Protein AF-A0A2V9ITM2-F1 (afdb_monomer_lite)

pLDDT: mean 94.91, std 4.82, range [60.91, 98.81]

Radius of gyration: 23.41 Å; chains: 1; bounding box: 50×32×61 Å

Sequence (121 aa):
MRESQSFGLGVRVIVDGAWGFAATDELDRASIDRAAAQAVDVARASALCKKDDVQLAPEEKVVDRWEGPCRIDPFTVPVAACLDLMLKVDAELRKVQGVTLAEASMDFRRIDQLFVSSLGS

Secondary structure (DSSP, 8-state):
--------EEEEEEETTEEEEEEES--SHHHHHHHHHHHHHHHHHHHTT-SS------------------SS-GGGS-HHHHHHHHHHHHHHHTTSTT-------------------TT--

Structure (mmCIF, N/CA/C/O backbone):
data_AF-A0A2V9ITM2-F1
#
_entry.id   AF-A0A2V9ITM2-F1
#
loop_
_atom_site.group_PDB
_atom_site.id
_atom_site.type_symbol
_atom_site.label_atom_id
_atom_site.label_alt_id
_atom_site.label_comp_id
_atom_site.label_asym_id
_atom_site.label_entity_id
_atom_site.label_seq_id
_atom_site.pdbx_PDB_ins_code
_atom_site.Cartn_x
_atom_site.Cartn_y
_atom_site.Cartn_z
_atom_site.occupancy
_atom_site.B_iso_or_equiv
_atom_site.auth_seq_id
_atom_site.auth_comp_id
_atom_site.auth_asym_id
_atom_site.auth_atom_id
_atom_site.pdbx_PDB_model_num
ATOM 1 N N . MET A 1 1 ? -11.836 11.490 19.410 1.00 60.91 1 MET A N 1
ATOM 2 C CA . MET A 1 1 ? -11.678 10.561 18.273 1.00 60.91 1 MET A CA 1
ATOM 3 C C . MET A 1 1 ? -10.642 11.163 17.349 1.00 60.91 1 MET A C 1
ATOM 5 O O . MET A 1 1 ? -10.841 12.290 16.915 1.00 60.91 1 MET A O 1
ATOM 9 N N . ARG A 1 2 ? -9.501 10.497 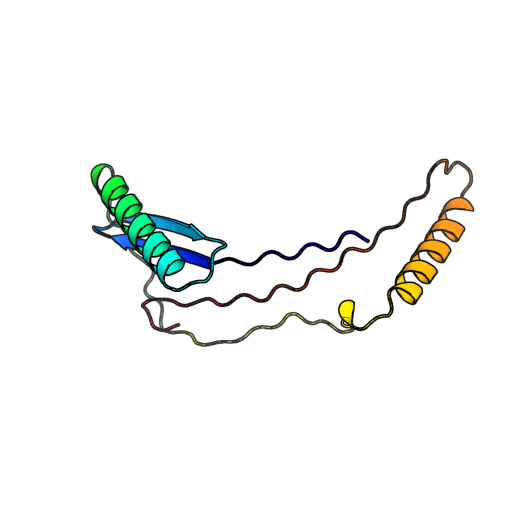17.156 1.00 68.12 2 ARG A N 1
ATOM 10 C CA . ARG A 1 2 ? -8.473 10.974 16.229 1.00 68.12 2 ARG A CA 1
ATOM 11 C C . ARG A 1 2 ? -8.757 10.329 14.884 1.00 68.12 2 ARG A C 1
ATOM 13 O O . ARG A 1 2 ? -8.612 9.122 14.750 1.00 68.12 2 ARG A O 1
ATOM 20 N N . GLU A 1 3 ? -9.210 11.127 13.932 1.00 83.81 3 GLU A N 1
ATOM 21 C CA . GLU A 1 3 ? -9.338 10.687 12.551 1.00 83.81 3 GLU A CA 1
ATOM 22 C C . GLU A 1 3 ? -8.042 11.025 11.815 1.00 83.81 3 GLU A C 1
ATOM 24 O O . GLU A 1 3 ? -7.497 12.121 11.958 1.00 83.81 3 GLU A O 1
ATOM 29 N N . SER A 1 4 ? -7.524 10.063 11.062 1.00 91.62 4 SER A N 1
ATOM 30 C CA . SER A 1 4 ? -6.413 10.276 10.144 1.00 91.62 4 SER A CA 1
ATOM 31 C C . SER A 1 4 ? -6.687 9.507 8.867 1.00 91.62 4 SER A C 1
ATOM 33 O O . SER A 1 4 ? -7.080 8.342 8.924 1.00 91.62 4 SER A O 1
ATOM 35 N N . GLN A 1 5 ? -6.431 10.145 7.735 1.00 91.12 5 GLN A N 1
ATOM 36 C CA . GLN A 1 5 ? -6.452 9.510 6.428 1.00 91.12 5 GLN A CA 1
ATOM 37 C C . GLN A 1 5 ? -5.082 9.712 5.786 1.00 91.12 5 GLN A C 1
ATOM 39 O O . GLN A 1 5 ? -4.465 10.764 5.948 1.00 91.12 5 GLN A O 1
ATOM 44 N N . SER A 1 6 ? -4.601 8.691 5.087 1.00 93.31 6 SER A N 1
ATOM 45 C CA . SER A 1 6 ? -3.360 8.740 4.320 1.00 93.31 6 SER A CA 1
ATOM 46 C C . SER A 1 6 ? -3.576 8.024 3.000 1.00 93.31 6 SER A C 1
ATOM 48 O O . SER A 1 6 ? -4.136 6.928 2.981 1.00 93.31 6 SER A O 1
ATOM 50 N N . PHE A 1 7 ? -3.107 8.629 1.921 1.00 95.50 7 PHE A N 1
ATOM 51 C CA . PHE A 1 7 ? -3.120 8.063 0.583 1.00 95.50 7 PHE A CA 1
ATOM 52 C C . PHE A 1 7 ? -1.757 8.301 -0.056 1.00 95.50 7 PHE A C 1
ATOM 54 O O . PHE A 1 7 ? -1.041 9.229 0.309 1.00 95.50 7 PHE A O 1
ATOM 61 N N . GLY A 1 8 ? -1.387 7.435 -0.987 1.00 97.00 8 GLY A N 1
ATOM 62 C CA . GLY A 1 8 ? -0.121 7.550 -1.681 1.00 97.00 8 GLY A CA 1
ATOM 63 C C . GLY A 1 8 ? 0.067 6.430 -2.682 1.00 97.00 8 GLY A C 1
ATOM 64 O O . GLY A 1 8 ? -0.723 5.487 -2.754 1.00 97.00 8 GLY A O 1
ATOM 65 N N . LEU A 1 9 ? 1.130 6.559 -3.458 1.00 97.88 9 LEU A N 1
ATOM 66 C CA . LEU A 1 9 ? 1.522 5.612 -4.482 1.00 97.88 9 LEU A CA 1
ATOM 67 C C . LEU A 1 9 ? 3.013 5.318 -4.345 1.00 97.88 9 LEU A C 1
ATOM 69 O O . LEU A 1 9 ? 3.822 6.221 -4.141 1.00 97.88 9 LEU A O 1
ATOM 73 N N . GLY A 1 10 ? 3.370 4.042 -4.472 1.00 98.00 10 GLY A N 1
ATOM 74 C CA . GLY A 1 10 ? 4.752 3.586 -4.567 1.00 98.00 10 GLY A CA 1
ATOM 75 C C . GLY A 1 10 ? 5.025 3.005 -5.948 1.00 98.00 10 GLY A C 1
ATOM 76 O O . GLY A 1 10 ? 4.244 2.194 -6.442 1.00 98.00 10 GLY A O 1
ATOM 77 N N . VAL A 1 11 ? 6.145 3.390 -6.556 1.00 98.25 11 VAL A N 1
ATOM 78 C CA . VAL A 1 11 ? 6.632 2.829 -7.820 1.00 98.25 11 VAL A CA 1
ATOM 79 C C . VAL A 1 11 ? 7.899 2.041 -7.540 1.00 98.25 11 VAL A C 1
ATOM 81 O O . VAL A 1 11 ? 8.857 2.574 -6.981 1.00 98.25 11 VAL A O 1
ATOM 84 N N . ARG A 1 12 ? 7.923 0.778 -7.966 1.00 98.06 12 ARG A N 1
ATOM 85 C CA . ARG A 1 12 ? 9.119 -0.066 -7.945 1.00 98.06 12 ARG A CA 1
ATOM 86 C C . ARG A 1 12 ? 9.476 -0.469 -9.371 1.00 98.06 12 ARG A C 1
ATOM 88 O O . ARG A 1 12 ? 8.613 -0.946 -10.100 1.00 98.06 12 ARG A O 1
ATOM 95 N N . VAL A 1 13 ? 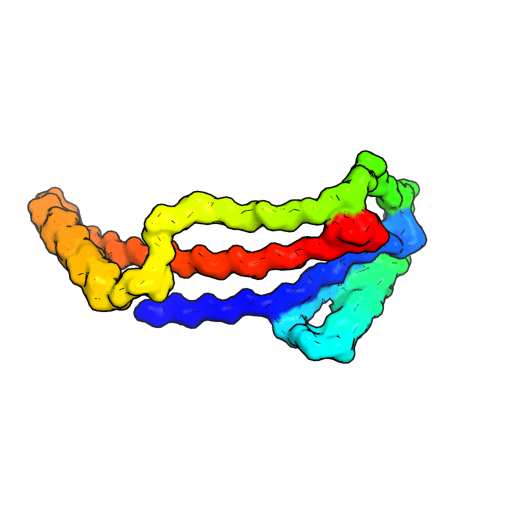10.739 -0.302 -9.751 1.00 98.06 13 VAL A N 1
ATOM 96 C CA . VAL A 1 13 ? 11.235 -0.587 -11.105 1.00 98.06 13 VAL A CA 1
ATOM 97 C C . VAL A 1 13 ? 12.490 -1.446 -11.064 1.00 98.06 13 VAL A C 1
ATOM 99 O O . VAL A 1 13 ? 13.251 -1.390 -10.098 1.00 98.06 13 VAL A O 1
ATOM 102 N N . ILE A 1 14 ? 12.719 -2.204 -12.135 1.00 97.75 14 ILE A N 1
ATOM 103 C CA . ILE A 1 14 ? 14.009 -2.836 -12.421 1.00 97.75 14 ILE A CA 1
ATOM 104 C C . ILE A 1 14 ? 14.589 -2.142 -13.650 1.00 97.75 14 ILE A C 1
ATOM 106 O O . ILE A 1 14 ? 13.939 -2.104 -14.693 1.00 97.75 14 ILE A O 1
ATOM 110 N N . VAL A 1 15 ? 15.797 -1.594 -13.529 1.00 98.12 15 VAL A N 1
ATOM 111 C CA . VAL A 1 15 ? 16.533 -0.956 -14.632 1.00 98.12 15 VAL A CA 1
ATOM 112 C C . VAL A 1 15 ? 17.974 -1.431 -14.575 1.00 98.12 15 VAL A C 1
ATOM 114 O O . VAL A 1 15 ? 18.560 -1.478 -13.496 1.00 98.12 15 VAL A O 1
ATOM 117 N N . ASP A 1 16 ? 18.527 -1.822 -15.725 1.00 97.38 16 ASP A N 1
ATOM 118 C CA . ASP A 1 16 ? 19.892 -2.346 -15.846 1.00 97.38 16 ASP A CA 1
ATOM 119 C C . ASP A 1 16 ? 20.202 -3.432 -14.799 1.00 97.38 16 ASP A C 1
ATOM 121 O O . ASP A 1 16 ? 21.257 -3.419 -14.165 1.00 97.38 16 ASP A O 1
ATOM 125 N N . GLY A 1 17 ? 19.247 -4.337 -14.559 1.00 97.50 17 GLY A N 1
ATOM 126 C CA . GLY A 1 17 ? 19.385 -5.441 -13.606 1.00 97.50 17 GLY A CA 1
ATOM 127 C C . GLY A 1 17 ? 19.343 -5.046 -12.124 1.00 97.50 17 GLY A C 1
ATOM 128 O O . GLY A 1 17 ? 19.626 -5.894 -11.286 1.00 97.50 17 GLY A O 1
ATOM 129 N N . ALA A 1 18 ? 18.998 -3.806 -11.761 1.00 98.31 18 ALA A N 1
ATOM 130 C CA . ALA A 1 18 ? 18.922 -3.358 -10.368 1.00 98.31 18 ALA A CA 1
ATOM 131 C C . ALA A 1 18 ? 17.555 -2.774 -9.995 1.00 98.31 18 ALA A C 1
ATOM 133 O O . ALA A 1 18 ? 16.827 -2.249 -10.835 1.00 98.31 18 ALA A O 1
ATOM 134 N N . TRP A 1 19 ? 17.224 -2.848 -8.705 1.00 97.94 19 TRP A N 1
ATOM 135 C CA . TRP A 1 19 ? 16.000 -2.283 -8.145 1.00 97.94 19 TRP A CA 1
ATOM 136 C C . TRP A 1 19 ? 16.095 -0.777 -7.923 1.00 97.94 19 TRP A C 1
ATOM 138 O O . TRP A 1 19 ? 17.102 -0.273 -7.431 1.00 97.94 19 TRP A O 1
ATOM 148 N N . GLY A 1 20 ? 14.980 -0.093 -8.159 1.00 98.31 20 GLY A N 1
ATOM 149 C CA . GLY A 1 20 ? 14.741 1.259 -7.675 1.00 98.31 20 GLY A CA 1
ATOM 150 C C . GLY A 1 20 ? 13.316 1.434 -7.171 1.00 98.31 20 GLY A C 1
ATOM 151 O O . GLY A 1 20 ? 12.395 0.728 -7.594 1.00 98.31 20 GLY A O 1
ATOM 152 N N . PHE A 1 21 ? 13.147 2.355 -6.227 1.00 98.56 21 PHE A N 1
ATOM 153 C CA . PHE A 1 21 ? 11.868 2.639 -5.592 1.00 98.56 21 PHE A CA 1
ATOM 154 C C . PHE A 1 21 ? 11.737 4.125 -5.271 1.00 98.56 21 PHE A C 1
ATOM 156 O O . PHE A 1 21 ? 12.700 4.758 -4.838 1.00 98.56 21 PHE A O 1
ATOM 163 N N . ALA A 1 22 ? 10.529 4.651 -5.438 1.00 98.56 22 ALA A N 1
ATOM 164 C CA . ALA A 1 22 ? 10.129 5.962 -4.949 1.00 98.56 22 ALA A CA 1
ATOM 165 C C . ALA A 1 22 ? 8.631 5.956 -4.622 1.00 98.56 22 ALA A C 1
ATOM 167 O O . ALA A 1 22 ? 7.879 5.112 -5.114 1.00 98.56 22 ALA A O 1
ATOM 168 N N . ALA A 1 23 ? 8.195 6.903 -3.797 1.00 98.12 23 ALA A N 1
ATOM 169 C CA . ALA A 1 23 ? 6.798 7.048 -3.412 1.00 98.12 23 ALA A CA 1
ATOM 170 C C . ALA A 1 23 ? 6.408 8.523 -3.301 1.00 98.12 23 ALA A C 1
ATOM 172 O O . ALA A 1 23 ? 7.265 9.381 -3.085 1.00 98.12 23 ALA A O 1
ATOM 173 N N . THR A 1 24 ? 5.115 8.800 -3.438 1.00 97.88 24 THR A N 1
ATOM 174 C CA . THR A 1 24 ? 4.533 10.134 -3.271 1.00 97.88 24 THR A CA 1
ATOM 175 C C . THR A 1 24 ? 3.121 10.034 -2.696 1.00 97.88 24 THR A C 1
ATOM 177 O O . THR A 1 24 ? 2.409 9.060 -2.947 1.00 97.88 24 THR A O 1
ATOM 180 N N . ASP A 1 25 ? 2.727 11.031 -1.911 1.00 97.00 25 ASP A N 1
ATOM 181 C CA . ASP A 1 25 ? 1.356 11.288 -1.467 1.00 97.00 25 ASP A CA 1
ATOM 182 C C . ASP A 1 25 ? 0.641 12.338 -2.346 1.00 97.00 25 ASP A C 1
ATOM 184 O O . ASP A 1 25 ? -0.565 12.534 -2.217 1.00 97.00 25 ASP A O 1
ATOM 188 N N . GLU A 1 26 ? 1.337 12.950 -3.311 1.00 96.69 26 GLU A N 1
ATOM 189 C CA . GLU A 1 26 ? 0.761 13.831 -4.332 1.00 96.69 26 GLU A CA 1
ATOM 190 C C . GLU A 1 26 ? 0.311 12.999 -5.548 1.00 96.69 26 GLU A C 1
ATOM 192 O O . GLU A 1 26 ? 1.119 12.523 -6.345 1.00 96.69 26 GLU A O 1
ATOM 197 N N . LEU A 1 27 ? -1.003 12.797 -5.696 1.00 95.12 27 LEU A N 1
ATOM 198 C CA . LEU A 1 27 ? -1.584 11.898 -6.708 1.00 95.12 27 LEU A CA 1
ATOM 199 C C . LEU A 1 27 ? -1.933 12.577 -8.046 1.00 95.12 27 LEU A C 1
ATOM 201 O O . LEU A 1 27 ? -2.752 12.064 -8.812 1.00 95.12 27 LEU A O 1
ATOM 205 N N . ASP A 1 28 ? -1.333 13.727 -8.352 1.00 96.94 28 ASP A N 1
ATOM 206 C CA . ASP A 1 28 ? -1.420 14.307 -9.690 1.00 96.94 28 ASP A CA 1
ATOM 207 C C . ASP A 1 28 ? -0.440 13.625 -10.659 1.00 96.94 28 ASP A C 1
ATOM 209 O O . ASP A 1 28 ? 0.594 13.074 -10.274 1.00 96.94 28 ASP A O 1
ATOM 213 N N . ARG A 1 29 ? -0.762 13.673 -11.956 1.00 97.44 29 ARG A N 1
ATOM 214 C CA . ARG A 1 29 ? 0.031 13.010 -13.001 1.00 97.44 29 ARG A CA 1
ATOM 215 C C . ARG A 1 29 ? 1.504 13.427 -12.978 1.00 97.44 29 ARG A C 1
ATOM 217 O O . ARG A 1 29 ? 2.362 12.571 -13.160 1.00 97.44 29 ARG A O 1
ATOM 224 N N . ALA A 1 30 ? 1.804 14.707 -12.760 1.00 98.12 30 ALA A N 1
ATOM 225 C CA . ALA A 1 30 ? 3.181 15.182 -12.797 1.00 98.12 30 ALA A CA 1
ATOM 226 C C . ALA A 1 30 ? 3.986 14.637 -11.610 1.00 98.12 30 ALA A C 1
ATOM 228 O O . ALA A 1 30 ? 5.153 14.289 -11.773 1.00 98.12 30 ALA A O 1
ATOM 229 N N . SER A 1 31 ? 3.380 14.549 -10.430 1.00 97.62 31 SER A N 1
ATOM 230 C CA . SER A 1 31 ? 3.996 13.977 -9.228 1.00 97.62 31 SER A CA 1
ATOM 231 C C . SER A 1 31 ? 4.234 12.475 -9.355 1.00 97.62 31 SER A C 1
ATOM 233 O O . SER A 1 31 ? 5.318 11.995 -9.020 1.00 97.62 31 SER A O 1
ATOM 235 N N . ILE A 1 32 ? 3.287 11.749 -9.952 1.00 97.62 32 ILE A N 1
ATOM 236 C CA . ILE A 1 32 ? 3.448 10.326 -10.275 1.00 97.62 32 ILE A CA 1
ATOM 237 C C . ILE A 1 32 ? 4.578 10.117 -11.296 1.00 97.62 32 ILE A C 1
ATOM 239 O O . ILE A 1 32 ? 5.444 9.266 -11.081 1.00 97.62 32 ILE A O 1
ATOM 243 N N . ASP A 1 33 ? 4.621 10.917 -12.368 1.00 98.25 33 ASP A N 1
ATOM 244 C CA . ASP A 1 33 ? 5.679 10.843 -13.385 1.00 98.25 33 ASP A CA 1
ATOM 245 C C . ASP A 1 33 ? 7.062 11.143 -12.767 1.00 98.25 33 ASP A C 1
ATOM 247 O O . ASP A 1 33 ? 8.042 10.455 -13.066 1.00 98.25 33 ASP A O 1
ATOM 251 N N . ARG A 1 34 ? 7.147 12.111 -11.838 1.00 98.50 34 ARG A N 1
ATOM 252 C CA . ARG A 1 34 ? 8.378 12.397 -11.076 1.00 98.50 34 ARG A CA 1
ATOM 253 C C . ARG A 1 34 ? 8.791 11.231 -10.182 1.00 98.50 34 ARG A C 1
ATOM 255 O O . ARG A 1 34 ? 9.966 10.872 -10.183 1.00 98.50 34 ARG A O 1
ATOM 262 N N . ALA A 1 35 ? 7.858 10.624 -9.447 1.00 98.50 35 ALA A N 1
ATOM 263 C CA . ALA A 1 35 ? 8.152 9.461 -8.611 1.00 98.50 35 ALA A CA 1
ATOM 264 C C . ALA A 1 35 ? 8.667 8.285 -9.458 1.00 98.50 35 ALA A C 1
ATOM 266 O O . ALA A 1 35 ? 9.663 7.654 -9.109 1.00 98.50 35 ALA A O 1
ATOM 267 N N . ALA A 1 36 ? 8.056 8.028 -10.617 1.00 98.38 36 ALA A N 1
ATOM 268 C CA . ALA A 1 36 ? 8.524 6.997 -11.538 1.00 98.38 36 ALA A CA 1
ATOM 269 C C . ALA A 1 36 ? 9.940 7.286 -12.071 1.00 98.38 36 ALA A C 1
ATOM 271 O O . ALA A 1 36 ? 10.792 6.396 -12.052 1.00 98.38 36 ALA A O 1
ATOM 272 N N . ALA A 1 37 ? 10.218 8.526 -12.490 1.00 98.56 37 ALA A N 1
ATOM 273 C CA . ALA A 1 37 ? 11.552 8.937 -12.934 1.00 98.56 37 ALA A CA 1
ATOM 274 C C . ALA A 1 37 ? 12.601 8.784 -11.818 1.00 98.56 37 ALA A C 1
ATOM 276 O O . ALA A 1 37 ? 13.661 8.202 -12.039 1.00 98.56 37 ALA A O 1
ATOM 277 N N . GLN A 1 38 ? 12.271 9.198 -10.592 1.00 98.81 38 GLN A N 1
ATOM 278 C CA . GLN A 1 38 ? 13.152 9.038 -9.438 1.00 98.81 38 GLN A CA 1
ATOM 279 C C . GLN A 1 38 ? 13.438 7.560 -9.135 1.00 98.81 38 GLN A C 1
ATOM 281 O O . GLN A 1 38 ? 14.579 7.202 -8.845 1.00 98.81 38 GLN A O 1
ATOM 286 N N . ALA A 1 39 ? 12.437 6.680 -9.227 1.00 98.81 39 ALA A N 1
ATOM 287 C CA . ALA A 1 39 ? 12.649 5.245 -9.051 1.00 98.81 39 ALA A CA 1
ATOM 288 C C . ALA A 1 39 ? 13.637 4.689 -10.097 1.00 98.81 39 ALA A C 1
ATOM 290 O O . ALA A 1 39 ? 14.491 3.871 -9.758 1.00 98.81 39 ALA A O 1
ATOM 291 N N . VAL A 1 40 ? 13.571 5.164 -11.347 1.00 98.75 40 VAL A N 1
ATOM 292 C CA . VAL A 1 40 ? 14.524 4.803 -12.413 1.00 98.75 40 VAL A CA 1
ATOM 293 C C . VAL A 1 40 ? 15.938 5.293 -12.099 1.00 98.75 40 VAL A C 1
ATOM 295 O O . VAL A 1 40 ? 16.888 4.525 -12.258 1.00 98.75 40 VAL A O 1
ATOM 298 N N . ASP A 1 41 ? 16.096 6.524 -11.618 1.00 98.69 41 ASP A N 1
ATOM 299 C CA . ASP A 1 41 ? 17.409 7.068 -11.248 1.00 98.69 41 ASP A CA 1
ATOM 300 C C . ASP A 1 41 ? 18.047 6.276 -10.097 1.00 98.69 41 ASP A C 1
ATOM 302 O O . ASP A 1 41 ? 19.230 5.929 -10.154 1.00 98.69 41 ASP A O 1
ATOM 306 N N . VAL A 1 42 ? 17.251 5.902 -9.089 1.00 98.69 42 VAL A N 1
ATOM 307 C CA . VAL A 1 42 ? 17.696 5.035 -7.983 1.00 98.69 42 VAL A CA 1
ATOM 308 C C . VAL A 1 42 ? 18.134 3.660 -8.497 1.00 98.69 42 VAL A C 1
ATOM 310 O O . VAL A 1 42 ? 19.158 3.135 -8.052 1.00 98.69 42 VAL A O 1
ATOM 313 N N . ALA A 1 43 ? 17.397 3.081 -9.448 1.00 98.62 43 ALA A N 1
ATOM 314 C CA . ALA A 1 43 ? 17.760 1.803 -10.055 1.00 98.62 43 ALA A CA 1
ATOM 315 C C . ALA A 1 43 ? 19.090 1.894 -10.815 1.00 98.62 43 ALA A C 1
ATOM 317 O O . ALA A 1 43 ? 19.976 1.070 -10.597 1.00 98.62 43 ALA A O 1
ATOM 318 N N . ARG A 1 44 ? 19.282 2.936 -11.634 1.00 98.50 44 ARG A N 1
ATOM 319 C CA . ARG A 1 44 ? 20.540 3.175 -12.364 1.00 98.50 44 ARG A CA 1
ATOM 320 C C . ARG A 1 44 ? 21.728 3.365 -11.426 1.00 98.50 44 ARG A C 1
ATOM 322 O O . ARG A 1 44 ? 22.790 2.802 -11.672 1.00 98.50 44 ARG A O 1
ATOM 329 N N . ALA A 1 45 ? 21.554 4.112 -10.336 1.00 98.19 45 ALA A N 1
ATOM 330 C CA . ALA A 1 45 ? 22.599 4.272 -9.326 1.00 98.19 45 ALA A CA 1
ATOM 331 C C . ALA A 1 45 ? 22.953 2.928 -8.669 1.00 98.19 45 ALA A C 1
ATOM 333 O O . ALA A 1 45 ? 24.127 2.599 -8.508 1.00 98.19 45 ALA A O 1
ATOM 334 N N . SER A 1 46 ? 21.940 2.119 -8.354 1.00 98.00 46 SER A N 1
ATOM 335 C CA . SER A 1 46 ? 22.115 0.787 -7.762 1.00 98.00 46 SER A CA 1
ATOM 336 C C . SER A 1 46 ? 22.777 -0.199 -8.734 1.00 98.00 46 SER A C 1
ATOM 338 O O . SER A 1 46 ? 23.557 -1.058 -8.323 1.00 98.00 46 SER A O 1
ATOM 340 N N . ALA A 1 47 ? 22.543 -0.049 -10.039 1.00 97.94 47 ALA A N 1
ATOM 341 C CA . ALA A 1 47 ? 23.164 -0.863 -11.079 1.00 97.94 47 ALA A CA 1
ATOM 342 C C . ALA A 1 47 ? 24.693 -0.701 -11.164 1.00 97.94 47 ALA A C 1
ATOM 344 O O . ALA A 1 47 ? 25.347 -1.599 -11.696 1.00 97.94 47 ALA A O 1
ATOM 345 N N . LEU A 1 48 ? 25.261 0.391 -10.630 1.00 97.88 48 LEU A N 1
ATOM 346 C CA . LEU A 1 48 ? 26.711 0.638 -10.593 1.00 97.88 48 LEU A CA 1
ATOM 347 C C . LEU A 1 48 ? 27.453 -0.247 -9.584 1.00 97.88 48 LEU A C 1
ATOM 349 O O . LEU A 1 48 ? 28.658 -0.447 -9.718 1.00 97.88 48 LEU A O 1
ATOM 353 N N . CYS A 1 49 ? 26.758 -0.753 -8.563 1.00 96.12 49 CYS A N 1
ATOM 354 C CA . CYS A 1 49 ? 27.352 -1.554 -7.491 1.00 96.12 49 CYS A CA 1
ATOM 355 C C . CYS A 1 49 ? 26.708 -2.939 -7.325 1.00 96.12 49 CYS A C 1
ATOM 357 O O . CYS A 1 49 ? 27.060 -3.667 -6.391 1.00 96.12 49 CYS A O 1
ATOM 359 N N . LYS A 1 50 ? 25.780 -3.320 -8.215 1.00 95.12 50 LYS A N 1
ATOM 360 C CA . LYS A 1 50 ? 25.147 -4.643 -8.184 1.00 95.12 50 LYS A CA 1
ATOM 361 C C . LYS A 1 50 ? 26.181 -5.747 -8.430 1.00 95.12 50 LYS A C 1
ATOM 363 O O . LYS A 1 50 ? 27.099 -5.584 -9.230 1.00 95.12 50 LYS A O 1
ATOM 368 N N . LYS A 1 51 ? 26.012 -6.874 -7.737 1.00 95.69 51 LYS A N 1
ATOM 369 C CA . LYS A 1 51 ? 26.815 -8.086 -7.965 1.00 95.69 51 LYS A CA 1
ATOM 370 C C . LYS A 1 51 ? 26.248 -8.916 -9.111 1.00 95.69 51 LYS A C 1
ATOM 372 O O . LYS A 1 51 ? 26.995 -9.311 -9.993 1.00 95.69 51 LYS A O 1
ATOM 377 N N . ASP A 1 52 ? 24.933 -9.103 -9.092 1.00 96.69 52 ASP A N 1
ATOM 378 C CA . ASP A 1 52 ? 24.173 -9.902 -10.046 1.00 96.69 52 ASP A CA 1
ATOM 379 C C . ASP A 1 52 ? 22.891 -9.158 -10.431 1.00 96.69 52 ASP A C 1
ATOM 381 O O . ASP A 1 52 ? 22.409 -8.297 -9.684 1.00 96.69 52 ASP A O 1
ATOM 385 N N . ASP A 1 53 ? 22.336 -9.506 -11.590 1.00 97.56 53 ASP A N 1
ATOM 386 C CA . ASP A 1 53 ? 21.069 -8.956 -12.060 1.00 97.56 53 ASP A CA 1
ATOM 387 C C . ASP A 1 53 ? 19.889 -9.495 -11.247 1.00 97.56 53 ASP A C 1
ATOM 389 O O . ASP A 1 53 ? 19.802 -10.684 -10.931 1.00 97.56 53 ASP A O 1
ATOM 393 N N . VAL A 1 54 ? 18.923 -8.622 -10.977 1.00 96.56 54 VAL A N 1
ATOM 394 C CA . VAL A 1 54 ? 17.625 -9.011 -10.431 1.00 96.56 54 VAL A CA 1
ATOM 395 C C . VAL A 1 54 ? 16.897 -9.893 -11.440 1.00 96.56 54 VAL A C 1
ATOM 397 O O . VAL A 1 54 ? 16.582 -9.463 -12.548 1.00 96.56 54 VAL A O 1
ATOM 400 N N . GLN A 1 55 ? 16.562 -11.106 -11.010 1.00 93.38 55 GLN A N 1
ATOM 401 C CA . GLN A 1 55 ? 15.701 -12.033 -11.734 1.00 93.38 55 GLN A CA 1
ATOM 402 C C . GLN A 1 55 ? 14.411 -12.218 -10.938 1.00 93.38 55 GLN A C 1
ATOM 404 O O . GLN A 1 55 ? 14.443 -12.637 -9.779 1.00 93.38 55 GLN A O 1
ATOM 409 N N . LEU A 1 56 ? 13.276 -11.870 -11.544 1.00 91.94 56 LEU A N 1
ATOM 410 C CA . LEU A 1 56 ? 11.970 -12.158 -10.959 1.00 91.94 56 LEU A CA 1
ATOM 411 C C . LEU A 1 56 ? 11.630 -13.633 -11.156 1.00 91.94 56 LEU A C 1
ATOM 413 O O . LEU A 1 56 ? 12.018 -14.239 -12.156 1.00 91.94 56 LEU A O 1
ATOM 417 N N . ALA A 1 57 ? 10.886 -14.200 -10.208 1.00 92.81 57 ALA A N 1
ATOM 418 C CA . ALA A 1 57 ? 10.282 -15.504 -10.421 1.00 92.81 57 ALA A CA 1
ATOM 419 C C . ALA A 1 57 ? 9.366 -15.433 -11.657 1.00 92.81 57 ALA A C 1
ATOM 421 O O . ALA A 1 57 ? 8.677 -14.425 -11.842 1.00 92.81 57 ALA A O 1
ATOM 422 N N . PRO A 1 58 ? 9.362 -16.462 -12.520 1.00 91.75 58 PRO A N 1
ATOM 423 C CA . PRO A 1 58 ? 8.406 -16.528 -13.610 1.00 91.75 58 PRO A CA 1
ATOM 424 C C . PRO A 1 58 ? 7.007 -16.681 -13.009 1.00 91.75 58 PRO A C 1
ATOM 426 O O . PRO A 1 58 ? 6.672 -17.723 -12.450 1.00 91.75 58 PRO A O 1
ATOM 429 N N . GLU A 1 59 ? 6.212 -15.624 -13.108 1.00 92.94 59 GLU A N 1
ATOM 430 C CA . GLU A 1 59 ? 4.826 -15.589 -12.656 1.00 92.94 59 GLU A CA 1
ATOM 431 C C . GLU A 1 59 ? 3.912 -15.320 -13.849 1.00 92.94 59 GLU A C 1
ATOM 433 O O . GLU A 1 59 ? 4.228 -14.524 -14.739 1.00 92.94 59 GLU A O 1
ATOM 438 N N . GLU A 1 60 ? 2.770 -16.000 -13.875 1.00 93.38 60 GLU A N 1
ATOM 439 C CA . GLU A 1 60 ? 1.703 -15.672 -14.811 1.00 93.38 60 GLU A CA 1
ATOM 440 C C . GLU A 1 60 ? 0.986 -14.396 -14.362 1.00 93.38 60 GLU A C 1
ATOM 442 O O . GLU A 1 60 ? 0.977 -14.032 -13.185 1.00 93.38 60 GLU A O 1
ATOM 447 N N . LYS A 1 61 ? 0.345 -13.715 -15.312 1.00 94.50 61 LYS A N 1
ATOM 448 C CA . LYS A 1 61 ? -0.556 -12.610 -14.994 1.00 94.50 61 LYS A CA 1
ATOM 449 C C . LYS A 1 61 ? -1.705 -13.118 -14.114 1.00 94.50 61 LYS A C 1
ATOM 451 O O . LYS A 1 61 ? -2.407 -14.050 -14.502 1.00 94.50 61 LYS A O 1
ATOM 456 N N . VAL A 1 62 ? -1.977 -12.425 -13.010 1.00 95.06 62 VAL A N 1
ATOM 457 C CA . VAL A 1 62 ? -3.101 -12.709 -12.108 1.00 95.06 62 VAL A CA 1
ATOM 458 C C . VAL A 1 62 ? -3.902 -11.431 -11.900 1.00 95.06 62 VAL A C 1
ATOM 460 O O . VAL A 1 62 ? -3.357 -10.428 -11.461 1.00 95.06 62 VAL A O 1
ATOM 463 N N . VAL A 1 63 ? -5.201 -11.468 -12.197 1.00 96.69 63 VAL A N 1
ATOM 464 C CA . VAL A 1 63 ? -6.135 -10.379 -11.878 1.00 96.69 63 VAL A CA 1
ATOM 465 C C . VAL A 1 63 ? -7.138 -10.927 -10.887 1.00 96.69 63 VAL A C 1
ATOM 467 O O . VAL A 1 63 ? -7.919 -11.812 -11.231 1.00 96.69 63 VAL A O 1
ATOM 470 N N . ASP A 1 64 ? -7.103 -10.408 -9.668 1.00 95.62 64 ASP A N 1
ATOM 471 C CA . ASP A 1 64 ? -7.973 -10.866 -8.594 1.00 95.62 64 ASP A CA 1
ATOM 472 C C . ASP A 1 64 ? -8.366 -9.703 -7.676 1.00 95.62 64 ASP A C 1
ATOM 474 O O . ASP A 1 64 ? -7.761 -8.628 -7.694 1.00 95.62 64 ASP A O 1
ATOM 478 N N . ARG A 1 65 ? -9.404 -9.921 -6.872 1.00 96.31 65 ARG A N 1
ATOM 479 C CA . ARG A 1 65 ? -9.868 -9.005 -5.836 1.00 96.31 65 ARG A CA 1
ATOM 480 C C . ARG A 1 65 ? -10.108 -9.796 -4.567 1.00 96.31 65 ARG A C 1
ATOM 482 O O . ARG A 1 65 ? -10.920 -10.714 -4.535 1.00 96.31 65 ARG A O 1
ATOM 489 N N . TRP A 1 66 ? -9.464 -9.359 -3.496 1.00 94.62 66 TRP A N 1
ATOM 490 C CA . TRP A 1 66 ? -9.684 -9.910 -2.171 1.00 94.62 66 TRP A CA 1
ATOM 491 C C . TRP A 1 66 ? -10.239 -8.847 -1.231 1.00 94.62 66 TRP A C 1
ATOM 493 O O . TRP A 1 66 ? -9.775 -7.708 -1.218 1.00 94.62 66 TRP A O 1
ATOM 503 N N . GLU A 1 67 ? -11.211 -9.248 -0.417 1.00 94.06 67 GLU A N 1
ATOM 504 C CA . GLU A 1 67 ? -11.770 -8.440 0.660 1.00 94.06 67 GLU A CA 1
ATOM 505 C C . GLU A 1 67 ? -11.792 -9.262 1.948 1.00 94.06 67 GLU A C 1
ATOM 507 O O . GLU A 1 67 ? -12.161 -10.439 1.955 1.00 94.06 67 GLU A O 1
ATOM 512 N N . GLY A 1 68 ? -11.380 -8.640 3.053 1.00 89.56 68 GLY A N 1
ATOM 513 C CA . GLY A 1 68 ? -11.384 -9.289 4.359 1.00 89.56 68 GLY A CA 1
ATOM 514 C C . GLY A 1 68 ? -12.807 -9.516 4.886 1.00 89.56 68 GLY A C 1
ATOM 515 O O . GLY A 1 68 ? -13.698 -8.704 4.630 1.00 89.56 68 GLY A O 1
ATOM 516 N N . PRO A 1 69 ? -13.046 -10.581 5.676 1.00 87.31 69 PRO A N 1
ATOM 517 C CA . PRO A 1 69 ? -14.358 -10.828 6.258 1.00 87.31 69 PRO A CA 1
ATOM 518 C C . PRO A 1 69 ? -14.682 -9.759 7.315 1.00 87.31 69 PRO A C 1
ATOM 520 O O . PRO A 1 69 ? -14.181 -9.803 8.438 1.00 87.31 69 PRO A O 1
ATOM 523 N N . CYS A 1 70 ? -15.545 -8.801 6.974 1.00 89.19 70 CYS A N 1
ATOM 524 C CA . CYS A 1 70 ? -16.031 -7.774 7.893 1.00 89.19 70 CYS A CA 1
ATOM 525 C C . CYS A 1 70 ? -17.530 -7.972 8.152 1.00 89.19 70 CYS A C 1
ATOM 527 O O . CYS A 1 70 ? -18.372 -7.588 7.347 1.00 89.19 70 CYS A O 1
ATOM 529 N N . ARG A 1 71 ? -17.881 -8.617 9.276 1.00 91.38 71 ARG A N 1
ATOM 530 C CA . ARG A 1 71 ? -19.290 -8.918 9.607 1.00 91.38 71 ARG A CA 1
ATOM 531 C C . ARG A 1 71 ? -20.103 -7.662 9.927 1.00 91.38 71 ARG A C 1
ATOM 533 O O . ARG A 1 71 ? -21.296 -7.616 9.651 1.00 91.38 71 ARG A O 1
ATOM 540 N N . ILE A 1 72 ? -19.471 -6.693 10.580 1.00 91.94 72 ILE A N 1
ATOM 541 C CA . ILE A 1 72 ? -20.064 -5.406 10.937 1.00 91.94 72 ILE A CA 1
ATOM 542 C C . ILE A 1 72 ? -19.057 -4.360 10.502 1.00 91.94 72 ILE A C 1
ATOM 544 O O . ILE A 1 72 ? -17.947 -4.352 11.030 1.00 91.94 72 ILE A O 1
ATOM 548 N N . ASP A 1 73 ? -19.447 -3.499 9.568 1.00 92.50 73 ASP A N 1
ATOM 549 C CA . ASP A 1 73 ? -18.630 -2.353 9.194 1.00 92.50 73 ASP A CA 1
ATOM 550 C C . ASP A 1 73 ? -18.640 -1.340 10.354 1.00 92.50 73 ASP A C 1
ATOM 552 O O . ASP A 1 73 ? -19.682 -0.721 10.612 1.00 92.50 73 ASP A O 1
ATOM 556 N N . PRO A 1 74 ? -17.515 -1.144 11.066 1.00 91.88 74 PRO A N 1
ATOM 557 C CA . PRO A 1 74 ? -17.469 -0.242 12.209 1.00 91.88 74 PRO A CA 1
ATOM 558 C C . PRO A 1 74 ? -17.695 1.224 11.8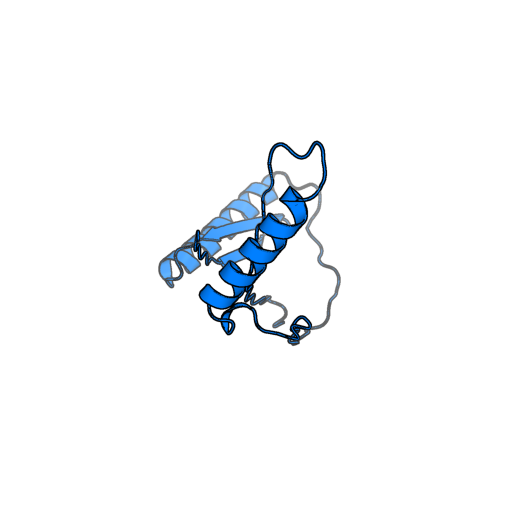18 1.00 91.88 74 PRO A C 1
ATOM 560 O O . PRO A 1 74 ? -18.091 2.014 12.669 1.00 91.88 74 PRO A O 1
ATOM 563 N N . PHE A 1 75 ? -17.502 1.592 10.547 1.00 91.62 75 PHE A N 1
ATOM 564 C CA . PHE A 1 75 ? -17.746 2.947 10.050 1.00 91.62 75 PHE A CA 1
ATOM 565 C C . PHE A 1 75 ? -19.234 3.222 9.786 1.00 91.62 75 PHE A C 1
ATOM 567 O O . PHE A 1 75 ? -19.621 4.377 9.625 1.00 91.62 75 PHE A O 1
ATOM 574 N N . THR A 1 76 ? -20.080 2.185 9.786 1.00 94.50 76 THR A N 1
ATOM 575 C CA . THR A 1 76 ? -21.549 2.327 9.751 1.00 94.50 76 THR A CA 1
ATOM 576 C C . THR A 1 76 ? -22.171 2.417 11.146 1.00 94.50 76 THR A C 1
ATOM 578 O O . THR A 1 76 ? -23.345 2.765 11.281 1.00 94.50 76 THR A O 1
ATOM 581 N N . VAL A 1 77 ? -21.400 2.122 12.197 1.00 94.94 77 VAL A N 1
ATOM 582 C CA . VAL A 1 77 ? -21.864 2.176 13.585 1.00 94.94 77 VAL A CA 1
ATOM 583 C C . VAL A 1 77 ? -21.790 3.622 14.091 1.00 94.94 77 VAL A C 1
ATOM 585 O O . VAL A 1 77 ? -20.742 4.259 13.973 1.00 94.94 77 VAL A O 1
ATOM 588 N N . PRO A 1 78 ? -22.863 4.168 14.696 1.00 95.12 78 PRO A N 1
ATOM 589 C CA . PRO A 1 78 ? -22.816 5.504 15.273 1.00 95.12 78 PRO A CA 1
ATOM 590 C C . PRO A 1 78 ? -21.739 5.615 16.354 1.00 95.12 78 PRO A C 1
ATOM 592 O O . PRO A 1 78 ? -21.678 4.789 17.264 1.00 95.12 78 PRO A O 1
ATOM 595 N N . VAL A 1 79 ? -20.956 6.696 16.323 1.00 92.94 79 VAL A N 1
ATOM 596 C CA . VAL A 1 79 ? -19.898 6.965 17.317 1.00 92.94 79 VAL A CA 1
ATOM 597 C C . VAL A 1 79 ? -20.433 6.910 18.755 1.00 92.94 79 VAL A C 1
ATOM 599 O O . VAL A 1 79 ? -19.749 6.410 19.646 1.00 92.94 79 VAL A O 1
ATOM 602 N N . ALA A 1 80 ? -21.672 7.364 18.977 1.00 95.25 80 ALA A N 1
ATOM 603 C CA . ALA A 1 80 ? -22.336 7.299 20.278 1.00 95.25 80 ALA A CA 1
ATOM 604 C C . ALA A 1 80 ? -22.466 5.860 20.805 1.00 95.25 80 ALA A C 1
ATOM 606 O O . ALA A 1 80 ? -22.181 5.616 21.971 1.00 95.25 80 ALA A O 1
ATOM 607 N N . ALA A 1 81 ? -22.797 4.891 19.946 1.00 95.94 81 ALA A N 1
ATOM 608 C CA . ALA A 1 81 ? -22.913 3.491 20.351 1.00 95.94 81 ALA A CA 1
ATOM 609 C C . ALA A 1 81 ? -21.552 2.898 20.763 1.00 95.94 81 ALA A C 1
ATOM 611 O O . ALA A 1 81 ? -21.474 2.140 21.731 1.00 95.94 81 ALA A O 1
ATOM 612 N N . CYS A 1 82 ? -20.473 3.275 20.066 1.00 94.69 82 CYS A N 1
ATOM 613 C CA . CYS A 1 82 ? -19.110 2.891 20.439 1.00 94.69 82 CYS A CA 1
ATOM 614 C C . CYS A 1 82 ? -18.713 3.495 21.795 1.00 94.69 82 CYS A C 1
ATOM 616 O O . CYS A 1 82 ? -18.167 2.793 22.646 1.00 94.69 82 CYS A O 1
ATOM 618 N N . LEU A 1 83 ? -19.026 4.777 22.020 1.00 95.06 83 LEU A N 1
ATOM 619 C CA . LEU A 1 83 ? -18.763 5.456 23.290 1.00 95.06 83 LEU A CA 1
ATOM 620 C C . LEU A 1 83 ? -19.542 4.823 24.446 1.00 95.06 83 LEU A C 1
ATOM 622 O O . LEU A 1 83 ? -18.951 4.518 25.480 1.00 95.06 83 LEU A O 1
ATOM 626 N N . ASP A 1 84 ? -20.835 4.566 24.255 1.00 96.81 84 ASP A N 1
ATOM 627 C CA . ASP A 1 84 ? -21.690 3.928 25.256 1.00 96.81 84 ASP A CA 1
ATOM 628 C C . ASP A 1 84 ? -21.156 2.550 25.659 1.00 96.81 84 ASP A C 1
ATOM 630 O O . ASP A 1 84 ? -21.178 2.186 26.837 1.00 96.81 84 ASP A O 1
ATOM 634 N N . LEU A 1 85 ? -20.655 1.772 24.695 1.00 96.19 85 LEU A N 1
ATOM 635 C CA . LEU A 1 85 ? -20.031 0.482 24.970 1.00 96.19 85 LEU A CA 1
ATOM 636 C C . LEU A 1 85 ? -18.734 0.644 25.776 1.00 96.19 85 LEU A C 1
ATOM 638 O O . LEU A 1 85 ? -18.560 -0.053 26.774 1.00 96.19 85 LEU A O 1
ATOM 642 N N . MET A 1 86 ? -17.852 1.572 25.395 1.00 96.62 86 MET A N 1
ATOM 643 C CA . MET A 1 86 ? -16.604 1.823 26.130 1.00 96.62 86 MET A CA 1
ATOM 644 C C . MET A 1 86 ? -16.862 2.291 27.567 1.00 96.62 86 MET A C 1
ATOM 646 O O . MET A 1 86 ? -16.196 1.819 28.484 1.00 96.62 86 MET A O 1
ATOM 650 N N . LEU A 1 87 ? -17.861 3.153 27.787 1.00 95.88 87 LEU A N 1
ATOM 651 C CA . LEU A 1 87 ? -18.252 3.603 29.127 1.00 95.88 87 LEU A CA 1
ATOM 652 C C . LEU A 1 87 ? -18.797 2.458 29.987 1.00 95.88 87 LEU A C 1
ATOM 654 O O . LEU A 1 87 ? -18.500 2.387 31.177 1.00 95.88 87 LEU A O 1
ATOM 658 N N . LYS A 1 88 ? -19.563 1.531 29.396 1.00 97.44 88 LYS A N 1
ATOM 659 C CA . LYS A 1 88 ? -20.008 0.317 30.097 1.00 97.44 88 LYS A CA 1
ATOM 660 C C . LYS A 1 88 ? -18.825 -0.568 30.486 1.00 97.44 88 LYS A C 1
ATOM 662 O O . LYS A 1 88 ? -18.790 -1.053 31.610 1.00 97.44 88 LYS A O 1
ATOM 667 N N . VAL A 1 89 ? -17.852 -0.750 29.591 1.00 96.69 89 VAL A N 1
ATOM 668 C CA . VAL A 1 89 ? -16.632 -1.523 29.879 1.00 96.69 89 VAL A CA 1
ATOM 669 C C . VAL A 1 89 ? -15.829 -0.878 31.011 1.00 96.69 89 VAL A C 1
ATOM 671 O O . VAL A 1 89 ? -15.484 -1.567 31.967 1.00 96.69 89 VAL A O 1
ATOM 674 N N . ASP A 1 90 ? -15.589 0.433 30.952 1.00 96.25 90 ASP A N 1
ATOM 675 C CA . ASP A 1 90 ? -14.907 1.183 32.017 1.00 96.25 90 ASP A CA 1
ATOM 676 C C . ASP A 1 90 ? -15.618 1.024 33.373 1.00 96.25 90 ASP A C 1
ATOM 678 O O . ASP A 1 90 ? -14.975 0.721 34.381 1.00 96.25 90 ASP A O 1
ATOM 682 N N . ALA A 1 91 ? -16.950 1.133 33.394 1.00 95.44 91 ALA A N 1
ATOM 683 C CA . ALA A 1 91 ? -17.739 0.955 34.608 1.00 95.44 91 ALA A CA 1
ATOM 684 C C . ALA A 1 91 ? -17.604 -0.453 35.209 1.00 95.44 91 ALA A C 1
ATOM 686 O O . ALA A 1 91 ? -17.555 -0.581 36.432 1.00 95.44 91 ALA A O 1
ATOM 687 N N . GLU A 1 92 ? -17.530 -1.505 34.387 1.00 96.94 92 GLU A N 1
ATOM 688 C CA . GLU A 1 92 ? -17.293 -2.870 34.872 1.00 96.94 92 GLU A CA 1
ATOM 689 C C . GLU A 1 92 ? -15.865 -3.056 35.400 1.00 96.94 92 GLU A C 1
ATOM 691 O O . GLU A 1 92 ? -15.682 -3.638 36.470 1.00 96.94 92 GLU A O 1
ATOM 696 N N . LEU A 1 93 ? -14.856 -2.514 34.709 1.00 96.06 93 LEU A N 1
ATOM 697 C CA . LEU A 1 93 ? -13.454 -2.602 35.135 1.00 96.06 93 LEU A CA 1
ATOM 698 C C . LEU A 1 93 ? -13.238 -1.982 36.521 1.00 96.06 93 LEU A C 1
ATOM 700 O O . LEU A 1 93 ? -12.566 -2.567 37.371 1.00 96.06 93 LEU A O 1
ATOM 704 N N . ARG A 1 94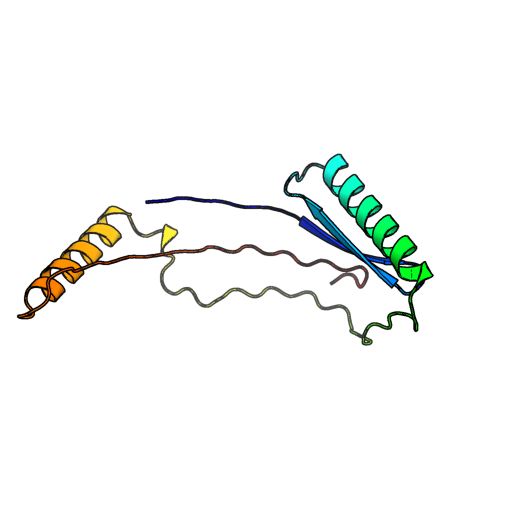 ? -13.859 -0.827 36.786 1.00 95.38 94 ARG A N 1
ATOM 705 C CA . ARG A 1 94 ? -13.725 -0.101 38.061 1.00 95.38 94 ARG A CA 1
ATOM 706 C C . ARG A 1 94 ? -14.378 -0.794 39.260 1.00 95.38 94 ARG A C 1
ATOM 708 O O . ARG A 1 94 ? -14.133 -0.383 40.391 1.00 95.38 94 ARG A O 1
ATOM 715 N N . LYS A 1 95 ? -15.190 -1.836 39.055 1.00 96.50 95 LYS A N 1
ATOM 716 C CA . LYS A 1 95 ? -15.766 -2.625 40.162 1.00 96.50 95 LYS A CA 1
ATOM 717 C C . LYS A 1 95 ? -14.750 -3.567 40.807 1.00 96.50 95 LYS A C 1
ATOM 719 O O . LYS A 1 95 ? -15.000 -4.069 41.901 1.00 96.50 95 LYS A O 1
ATOM 724 N N . VAL A 1 96 ? -13.624 -3.832 40.145 1.00 96.50 96 VAL A N 1
ATOM 725 C CA . VAL A 1 96 ? -12.600 -4.753 40.643 1.00 96.50 96 VAL A CA 1
ATOM 726 C C . VAL A 1 96 ? -11.739 -4.054 41.697 1.00 96.50 96 VAL A C 1
ATOM 728 O O . VAL A 1 96 ? -11.090 -3.042 41.431 1.00 96.50 96 VAL A O 1
ATOM 731 N N . GLN A 1 97 ? -11.714 -4.610 42.912 1.00 95.25 97 GLN A N 1
ATOM 732 C CA . GLN A 1 97 ? -10.930 -4.061 44.016 1.00 95.25 97 GLN A CA 1
ATOM 733 C C . GLN A 1 97 ? -9.436 -4.016 43.656 1.00 95.25 97 GLN A C 1
ATOM 735 O O . GLN A 1 97 ? -8.857 -5.016 43.240 1.00 95.25 97 GLN A O 1
ATOM 740 N N . GLY A 1 98 ? -8.810 -2.854 43.858 1.00 94.56 98 GLY A N 1
ATOM 741 C CA . GLY A 1 98 ? -7.389 -2.633 43.571 1.00 94.56 98 GLY A CA 1
ATOM 742 C C . GLY A 1 98 ? -7.097 -2.039 42.190 1.00 94.56 98 GLY A C 1
ATOM 743 O O . GLY A 1 98 ? -5.960 -1.646 41.946 1.00 94.56 98 GLY A O 1
ATOM 744 N N . VAL A 1 99 ? -8.097 -1.901 41.313 1.00 93.88 99 VAL A N 1
ATOM 745 C CA . VAL A 1 99 ? -7.950 -1.146 40.060 1.00 93.88 99 VAL A CA 1
ATOM 746 C C . VAL A 1 99 ? -7.905 0.352 40.366 1.00 93.88 99 VAL A C 1
ATOM 748 O O . VAL A 1 99 ? -8.837 0.907 40.943 1.00 93.88 99 VAL A O 1
ATOM 751 N N . THR A 1 100 ? -6.814 1.011 39.974 1.00 93.69 100 THR A N 1
ATOM 752 C CA . THR A 1 100 ? -6.599 2.457 40.172 1.00 93.69 100 THR A CA 1
ATOM 753 C C . THR A 1 100 ? -6.767 3.279 38.893 1.00 93.69 100 THR A C 1
ATOM 755 O O . THR A 1 100 ? -6.981 4.487 38.973 1.00 93.69 100 THR A O 1
ATOM 758 N N . LEU A 1 101 ? -6.709 2.636 37.723 1.00 93.56 101 LEU A N 1
ATOM 759 C CA . LEU A 1 101 ? -6.906 3.238 36.405 1.00 93.56 101 LEU A CA 1
AT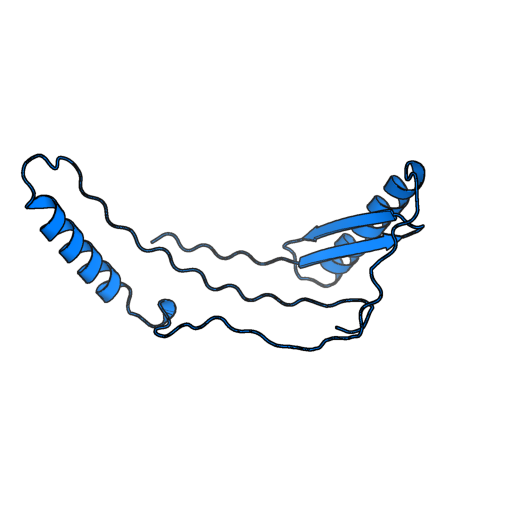OM 760 C C . LEU A 1 101 ? -7.619 2.232 35.495 1.00 93.56 101 LEU A C 1
ATOM 762 O O . LEU A 1 101 ? -7.230 1.066 35.439 1.00 93.56 101 LEU A O 1
ATOM 766 N N . ALA A 1 102 ? -8.641 2.694 34.780 1.00 94.12 102 ALA A N 1
ATOM 767 C CA . ALA A 1 102 ? -9.327 1.938 33.741 1.00 94.12 102 ALA A CA 1
ATOM 768 C C . ALA A 1 102 ? -9.306 2.753 32.444 1.00 94.12 102 ALA A C 1
ATOM 770 O O . ALA A 1 102 ? -9.596 3.950 32.453 1.00 94.12 102 ALA A O 1
ATOM 771 N N . GLU A 1 103 ? -8.946 2.099 31.343 1.00 94.06 103 GLU A N 1
ATOM 772 C CA . GLU A 1 103 ? -8.902 2.687 30.007 1.00 94.06 103 GLU A CA 1
ATOM 773 C C . GLU A 1 103 ? -9.592 1.742 29.024 1.00 94.06 103 GLU A C 1
ATOM 775 O O . GLU A 1 103 ? -9.437 0.521 29.094 1.00 94.06 103 GLU A O 1
ATOM 780 N N . ALA A 1 104 ? -10.359 2.315 28.102 1.00 93.56 104 ALA A N 1
ATOM 781 C CA . ALA A 1 104 ? -10.983 1.601 27.000 1.00 93.56 104 ALA A CA 1
ATOM 782 C C . ALA A 1 104 ? -10.700 2.361 25.702 1.00 93.56 104 ALA A C 1
ATOM 784 O O . ALA A 1 104 ? -10.839 3.585 25.650 1.00 93.56 104 ALA A O 1
ATOM 785 N N . SER A 1 105 ? -10.316 1.634 24.656 1.00 93.62 105 SER A N 1
ATOM 786 C CA . SER A 1 105 ? -10.089 2.186 23.323 1.00 93.62 105 SER A CA 1
ATOM 787 C C . SER A 1 105 ? -10.737 1.313 22.253 1.00 93.62 105 SER A C 1
ATOM 789 O O . SER A 1 105 ? -10.959 0.114 22.436 1.00 93.62 105 SER A O 1
ATOM 791 N N . MET A 1 106 ? -11.054 1.938 21.123 1.00 93.88 106 MET A N 1
ATOM 792 C CA . MET A 1 106 ? -11.465 1.267 19.897 1.00 93.88 106 MET A CA 1
ATOM 793 C C . MET A 1 106 ? -10.750 1.932 18.729 1.00 93.88 106 MET A C 1
ATOM 795 O O . MET A 1 106 ? -10.809 3.153 18.583 1.00 93.88 106 MET A O 1
ATOM 799 N N . ASP A 1 107 ? -10.117 1.115 17.892 1.00 93.00 107 ASP A N 1
ATOM 800 C CA . ASP A 1 107 ? -9.382 1.555 16.714 1.00 93.00 107 ASP A CA 1
ATOM 801 C C . ASP A 1 107 ? -9.911 0.818 15.485 1.00 93.00 107 ASP A C 1
ATOM 803 O O . ASP A 1 107 ? -9.903 -0.413 15.419 1.00 93.00 107 ASP A O 1
ATOM 807 N N . PHE A 1 108 ? -10.362 1.582 14.494 1.00 92.62 108 PHE A N 1
ATOM 808 C CA . PHE A 1 108 ? -10.899 1.054 13.245 1.00 92.62 108 PHE A CA 1
ATOM 809 C C . PHE A 1 108 ? -10.044 1.532 12.076 1.00 92.62 108 PHE A C 1
ATOM 811 O O . PHE A 1 108 ? -9.645 2.694 12.018 1.00 92.62 108 PHE A O 1
ATOM 818 N N . ARG A 1 109 ? -9.757 0.633 11.131 1.00 92.62 109 ARG A N 1
ATOM 819 C CA . ARG A 1 109 ? -8.993 0.941 9.918 1.00 92.62 109 ARG A CA 1
ATOM 820 C C . ARG A 1 109 ? -9.708 0.370 8.706 1.00 92.62 109 ARG A C 1
ATOM 822 O O . ARG A 1 109 ? -10.080 -0.800 8.712 1.00 92.62 109 ARG A O 1
ATOM 829 N N . ARG A 1 110 ? -9.854 1.196 7.673 1.00 92.88 110 ARG A N 1
ATOM 830 C CA . ARG A 1 110 ? -10.215 0.770 6.321 1.00 92.88 110 ARG A CA 1
ATOM 831 C C . ARG A 1 110 ? -8.983 0.936 5.444 1.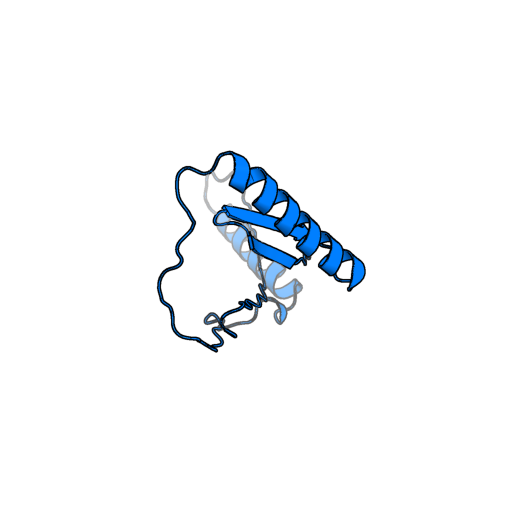00 92.88 110 ARG A C 1
ATOM 833 O O . ARG A 1 110 ? -8.322 1.969 5.523 1.00 92.88 110 ARG A O 1
ATOM 840 N N . ILE A 1 111 ? -8.653 -0.099 4.681 1.00 94.31 111 ILE A N 1
ATOM 841 C CA . ILE A 1 111 ? -7.492 -0.120 3.794 1.00 94.31 111 ILE A CA 1
ATOM 842 C C . ILE A 1 111 ? -7.997 -0.504 2.414 1.00 94.31 111 ILE A C 1
ATOM 844 O O . ILE A 1 111 ? -8.476 -1.619 2.228 1.00 94.31 111 ILE A O 1
ATOM 848 N N . ASP A 1 112 ? -7.845 0.419 1.475 1.00 95.06 112 ASP A N 1
ATOM 849 C CA . ASP A 1 112 ? -8.072 0.185 0.058 1.00 95.06 112 ASP A CA 1
ATOM 850 C C . ASP A 1 112 ? -6.702 0.183 -0.628 1.00 95.06 112 ASP A C 1
ATOM 852 O O . ASP A 1 112 ? -5.960 1.164 -0.548 1.00 95.06 112 ASP A O 1
ATOM 856 N N . GLN A 1 113 ? -6.335 -0.934 -1.259 1.00 95.81 113 GLN A N 1
ATOM 857 C CA . GLN A 1 113 ? -5.042 -1.095 -1.921 1.00 95.81 113 GLN A CA 1
ATOM 858 C C . GLN A 1 113 ? -5.240 -1.612 -3.342 1.00 95.81 113 GLN A C 1
ATOM 860 O O . GLN A 1 113 ? -5.916 -2.615 -3.560 1.00 95.81 113 GLN A O 1
ATOM 865 N N . LEU A 1 114 ? -4.597 -0.944 -4.298 1.00 96.25 114 LEU A N 1
ATOM 866 C CA . LEU A 1 114 ? -4.487 -1.394 -5.679 1.00 96.25 114 LEU A CA 1
ATOM 867 C C . LEU A 1 114 ? -3.031 -1.761 -5.964 1.00 96.25 114 LEU A C 1
ATOM 869 O O . LEU A 1 114 ? -2.122 -0.985 -5.672 1.00 96.25 114 LEU A O 1
ATOM 873 N N . PHE A 1 115 ? -2.821 -2.935 -6.551 1.00 96.44 115 PHE A N 1
ATOM 874 C CA . PHE A 1 115 ? -1.537 -3.351 -7.098 1.00 96.44 115 PHE A CA 1
ATOM 875 C C . PHE A 1 115 ? -1.660 -3.453 -8.615 1.00 96.44 115 PHE A C 1
ATOM 877 O O . PHE A 1 115 ? -2.662 -3.957 -9.110 1.00 96.44 115 PHE A O 1
ATOM 884 N N . VAL A 1 116 ? -0.646 -2.960 -9.325 1.00 96.25 116 VAL A N 1
ATOM 885 C CA . VAL A 1 116 ? -0.508 -3.112 -10.774 1.00 96.25 116 VAL A CA 1
ATOM 886 C C . VAL A 1 116 ? 0.946 -3.407 -11.117 1.00 96.25 116 VAL A C 1
ATOM 888 O O . VAL A 1 116 ? 1.864 -2.896 -10.469 1.00 96.25 116 VAL A O 1
ATOM 891 N N . SER A 1 117 ? 1.169 -4.211 -12.150 1.00 95.38 117 SER A N 1
ATOM 892 C CA . SER A 1 117 ? 2.512 -4.601 -12.589 1.00 95.38 117 SER A CA 1
ATOM 893 C C . SER A 1 117 ? 2.681 -4.551 -14.107 1.00 95.38 117 SER A C 1
ATOM 895 O O . SER A 1 117 ? 1.717 -4.565 -14.870 1.00 95.38 117 SER A O 1
ATOM 897 N N . SER A 1 118 ? 3.933 -4.563 -14.570 1.00 94.12 118 SER A N 1
ATOM 898 C CA . SER A 1 118 ? 4.262 -4.665 -15.998 1.00 94.12 118 SER A CA 1
ATOM 899 C C . SER A 1 118 ? 3.893 -6.016 -16.628 1.00 94.12 118 SER A C 1
ATOM 901 O O . SER A 1 118 ? 3.848 -6.107 -17.852 1.00 94.12 118 SER A O 1
ATOM 903 N N . LEU A 1 119 ? 3.583 -7.042 -15.823 1.00 92.81 119 LEU A N 1
ATOM 904 C CA . LEU A 1 119 ? 3.002 -8.309 -16.295 1.00 92.81 119 LEU A CA 1
ATOM 905 C C . LEU A 1 119 ? 1.514 -8.162 -16.669 1.00 92.81 119 LEU A C 1
ATOM 907 O O . LEU A 1 119 ? 0.927 -9.058 -17.275 1.00 92.81 119 LEU A O 1
ATOM 911 N N . GLY A 1 120 ? 0.897 -7.027 -16.328 1.00 89.56 120 GLY A N 1
ATOM 912 C CA . GLY A 1 120 ? -0.515 -6.750 -16.566 1.00 89.56 120 GLY A CA 1
ATOM 913 C C . GLY A 1 120 ? -1.457 -7.324 -15.507 1.00 89.56 120 GLY A C 1
ATOM 914 O O . GLY A 1 120 ? -2.664 -7.343 -15.769 1.00 89.56 120 GLY A O 1
ATOM 915 N N . SER A 1 121 ? -0.909 -7.812 -14.384 1.00 87.69 121 SER A N 1
ATOM 916 C CA . SER A 1 121 ? -1.621 -8.046 -13.115 1.00 87.69 121 SER A CA 1
ATOM 917 C C . SER A 1 121 ? -2.017 -6.725 -12.475 1.00 87.69 121 SER A C 1
ATOM 919 O O . SER A 1 121 ? -1.170 -5.799 -12.549 1.00 87.69 121 SER A O 1
#

Foldseek 3Di:
DDDDDADKDKDWDADLLFIFIFMDSPPDPVVVVVRNVRRRVRNVVRNVPDPGGDDDDDDADDDDDDDDDDPDQVVPDDPVVVVVVQVVVQVVQVVDPPDPDDDDDDDDDDDDDDDADPSGD